Protein AF-A0A1H5DR52-F1 (afdb_monomer_lite)

Sequence (111 aa):
MIRDDIALARVVFSTPTLPGQLAVSDPIGDAPPGITYAVETPHDAGIVITIDGVPPDWGWVPEGGIETVSPALRALADELAELMNGYNRDGTDIDRRFFGSVRVRGETLVW

Structure (mmCIF, N/CA/C/O backbone):
data_AF-A0A1H5DR52-F1
#
_entry.id   AF-A0A1H5DR52-F1
#
loop_
_atom_site.group_PDB
_atom_site.id
_atom_site.type_symbol
_atom_site.label_atom_id
_atom_site.label_alt_id
_atom_site.label_comp_id
_atom_site.label_asym_id
_atom_site.label_entity_id
_atom_site.label_seq_id
_atom_site.pdbx_PDB_ins_code
_atom_site.Cartn_x
_atom_site.Cartn_y
_atom_site.Cartn_z
_atom_site.occupancy
_atom_site.B_iso_or_equiv
_atom_site.auth_seq_id
_atom_site.auth_comp_id
_atom_site.auth_asym_id
_atom_site.auth_atom_id
_atom_site.pdbx_PDB_model_num
ATOM 1 N N . MET A 1 1 ? 12.506 -9.860 -10.437 1.00 70.69 1 MET A N 1
ATOM 2 C CA . MET A 1 1 ? 13.338 -8.930 -9.638 1.00 70.69 1 MET A CA 1
ATOM 3 C C . MET A 1 1 ? 12.508 -8.317 -8.517 1.00 70.69 1 MET A C 1
ATOM 5 O O . MET A 1 1 ? 12.343 -9.029 -7.548 1.00 70.69 1 MET A O 1
ATOM 9 N N . ILE A 1 2 ? 11.859 -7.146 -8.641 1.00 68.12 2 ILE A N 1
ATOM 10 C CA . ILE A 1 2 ? 11.088 -6.557 -7.510 1.00 68.12 2 ILE A CA 1
ATOM 11 C C . ILE A 1 2 ? 9.967 -7.475 -6.984 1.00 68.12 2 ILE A C 1
ATOM 13 O O . ILE A 1 2 ? 9.850 -7.671 -5.782 1.00 68.12 2 ILE A O 1
ATOM 17 N N . ARG A 1 3 ? 9.152 -8.080 -7.864 1.00 73.62 3 ARG A N 1
ATOM 18 C CA . ARG A 1 3 ? 8.093 -9.018 -7.427 1.00 73.62 3 ARG A CA 1
ATOM 19 C C . ARG A 1 3 ? 8.645 -10.253 -6.709 1.00 73.62 3 ARG A C 1
ATOM 21 O O . ARG A 1 3 ? 8.030 -10.710 -5.753 1.00 73.62 3 ARG A O 1
ATOM 28 N N . ASP A 1 4 ? 9.772 -10.782 -7.181 1.00 73.19 4 ASP A N 1
ATOM 29 C CA . ASP A 1 4 ? 10.399 -11.973 -6.598 1.00 73.19 4 ASP A CA 1
ATOM 30 C C . ASP A 1 4 ? 11.014 -11.651 -5.233 1.00 73.19 4 ASP A C 1
ATOM 32 O O . ASP A 1 4 ? 10.897 -12.458 -4.319 1.00 73.19 4 ASP A O 1
ATOM 36 N N . ASP A 1 5 ? 11.578 -10.454 -5.061 1.00 61.62 5 ASP A N 1
ATOM 37 C CA . ASP A 1 5 ? 12.098 -9.990 -3.772 1.00 61.62 5 ASP A CA 1
ATOM 38 C C . ASP A 1 5 ? 10.979 -9.708 -2.766 1.00 61.62 5 ASP A C 1
ATOM 40 O O . ASP A 1 5 ? 11.116 -10.066 -1.601 1.00 61.62 5 ASP A O 1
ATOM 44 N N . ILE A 1 6 ? 9.838 -9.155 -3.200 1.00 69.00 6 ILE A N 1
ATOM 45 C CA . ILE A 1 6 ? 8.646 -9.031 -2.341 1.00 69.00 6 ILE A CA 1
ATOM 46 C C . ILE A 1 6 ? 8.167 -10.425 -1.907 1.00 69.00 6 ILE A C 1
ATOM 48 O O . ILE A 1 6 ? 7.869 -10.645 -0.733 1.00 69.00 6 ILE A O 1
ATOM 52 N N . ALA A 1 7 ? 8.114 -11.386 -2.834 1.00 71.62 7 ALA A N 1
ATOM 53 C CA . ALA A 1 7 ? 7.736 -12.762 -2.517 1.00 71.62 7 ALA A CA 1
ATOM 54 C C . ALA A 1 7 ? 8.748 -13.434 -1.574 1.00 71.62 7 ALA A C 1
ATOM 56 O O . ALA A 1 7 ? 8.347 -14.163 -0.670 1.00 71.62 7 ALA A O 1
ATOM 57 N N . LEU A 1 8 ? 10.044 -13.165 -1.744 1.00 64.00 8 LEU A N 1
ATOM 58 C CA . LEU A 1 8 ? 11.096 -13.659 -0.864 1.00 64.00 8 LEU A CA 1
ATOM 59 C C . LEU A 1 8 ? 10.988 -13.045 0.534 1.00 64.00 8 LEU A C 1
ATOM 61 O O . LEU A 1 8 ? 11.049 -13.785 1.509 1.00 64.00 8 LEU A O 1
ATOM 65 N N . ALA A 1 9 ? 10.770 -11.733 0.647 1.00 63.12 9 ALA A N 1
ATOM 66 C CA . ALA A 1 9 ? 10.594 -11.054 1.930 1.00 63.12 9 ALA A CA 1
ATOM 67 C C . ALA A 1 9 ? 9.410 -11.641 2.716 1.00 63.12 9 ALA A C 1
ATOM 69 O O . ALA A 1 9 ? 9.555 -11.995 3.884 1.00 63.12 9 ALA A O 1
ATOM 70 N N . ARG A 1 10 ? 8.288 -11.901 2.028 1.00 64.31 10 ARG A N 1
ATOM 71 C CA . ARG A 1 10 ? 7.105 -12.585 2.583 1.00 64.31 10 ARG A CA 1
ATOM 72 C C . ARG A 1 10 ? 7.355 -14.024 3.045 1.00 64.31 10 ARG A C 1
ATOM 74 O O . ARG A 1 10 ? 6.525 -14.563 3.766 1.00 64.31 10 ARG A O 1
ATOM 81 N N . VAL A 1 11 ? 8.425 -14.678 2.590 1.00 61.78 11 VAL A N 1
ATOM 82 C CA . VAL A 1 11 ? 8.714 -16.097 2.879 1.00 61.78 11 VAL A CA 1
ATOM 83 C C . VAL A 1 11 ? 9.880 -16.263 3.856 1.00 61.78 11 VAL A C 1
ATOM 85 O O . VAL A 1 11 ? 9.858 -17.175 4.678 1.00 61.78 11 VAL A O 1
ATOM 88 N N . VAL A 1 12 ? 10.904 -15.414 3.772 1.00 54.88 12 VAL A N 1
ATOM 89 C CA . VAL A 1 12 ? 12.163 -15.551 4.523 1.00 54.88 12 VAL A CA 1
ATOM 90 C C . VAL A 1 12 ? 12.103 -14.858 5.881 1.00 54.88 12 VAL A C 1
ATOM 92 O O . VAL A 1 12 ? 12.688 -15.364 6.839 1.00 54.88 12 VAL A O 1
ATOM 95 N N . PHE A 1 13 ? 11.388 -13.737 5.996 1.00 52.00 13 PHE A N 1
ATOM 96 C CA . PHE A 1 13 ? 11.417 -12.912 7.205 1.00 52.00 13 PHE A CA 1
ATOM 97 C C . PHE A 1 13 ? 10.173 -13.024 8.096 1.00 52.00 13 PHE A C 1
ATOM 99 O O . PHE A 1 13 ? 10.201 -12.536 9.219 1.00 52.00 13 PHE A O 1
ATOM 106 N N . SER A 1 14 ? 9.181 -13.852 7.733 1.00 48.84 14 SER A N 1
ATOM 107 C CA . SER A 1 14 ? 8.076 -14.272 8.624 1.00 48.84 14 SER A CA 1
ATOM 108 C C . SER A 1 14 ? 8.511 -15.133 9.829 1.00 48.84 14 SER A C 1
ATOM 110 O O . SER A 1 14 ? 7.719 -15.898 10.385 1.00 48.84 14 SER A O 1
ATOM 112 N N . THR A 1 15 ? 9.778 -15.058 10.237 1.00 45.88 15 THR A N 1
ATOM 113 C CA . THR A 1 15 ? 10.293 -15.773 11.400 1.00 45.88 15 THR A CA 1
ATOM 114 C C . THR A 1 15 ? 9.910 -14.982 12.652 1.00 45.88 15 THR A C 1
ATOM 116 O O . THR A 1 15 ? 10.369 -13.851 12.804 1.00 45.88 15 THR A O 1
ATOM 119 N N . PRO A 1 16 ? 9.101 -15.531 13.577 1.00 47.88 16 PRO A N 1
ATOM 120 C CA . PRO A 1 16 ? 8.719 -14.801 14.777 1.00 47.88 16 PRO A CA 1
ATOM 121 C C . PRO A 1 16 ? 9.968 -14.438 15.585 1.00 47.88 16 PRO A C 1
ATOM 123 O O . PRO A 1 16 ? 10.762 -15.308 15.954 1.00 47.88 16 PRO A O 1
ATOM 126 N N . THR A 1 17 ? 10.136 -13.144 15.863 1.00 47.91 17 THR A N 1
ATOM 127 C CA . THR A 1 17 ? 11.215 -12.636 16.717 1.00 47.91 17 THR A CA 1
ATOM 128 C C . THR A 1 17 ? 11.132 -13.317 18.089 1.00 47.91 17 THR A C 1
ATOM 130 O O . THR A 1 17 ? 10.126 -13.204 18.791 1.00 47.91 17 THR A O 1
ATOM 133 N N . LEU A 1 18 ? 12.181 -14.051 18.477 1.00 48.84 18 LEU A N 1
ATOM 134 C CA . LEU A 1 18 ? 12.270 -14.690 19.794 1.00 48.84 18 LEU A CA 1
ATOM 135 C C . LEU A 1 18 ? 12.328 -13.628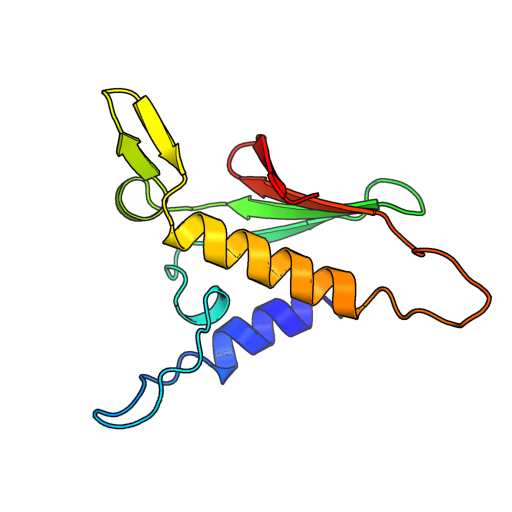 20.911 1.00 48.84 18 LEU A C 1
ATOM 137 O O . LEU A 1 18 ? 12.943 -12.574 20.718 1.00 48.84 18 LEU A O 1
ATOM 141 N N . PRO A 1 19 ? 11.758 -13.897 22.104 1.00 43.34 19 PRO A N 1
ATOM 142 C CA . PRO A 1 19 ? 11.816 -12.960 23.222 1.00 43.34 19 PRO A CA 1
ATOM 143 C C . PRO A 1 19 ? 13.271 -12.623 23.585 1.00 43.34 19 PRO A C 1
ATOM 145 O O . PRO A 1 19 ? 14.027 -13.503 23.992 1.00 43.34 19 PRO A O 1
ATOM 148 N N . GLY A 1 20 ? 13.658 -11.351 23.443 1.00 47.97 20 GLY A N 1
ATOM 149 C CA . GLY A 1 20 ? 15.002 -10.852 23.767 1.00 47.97 20 GLY A CA 1
ATOM 150 C C . GLY A 1 20 ? 15.893 -10.517 22.565 1.00 47.97 20 GLY A C 1
ATOM 151 O O . GLY A 1 20 ? 16.985 -9.988 22.764 1.00 47.97 20 GLY A O 1
ATOM 152 N N . GLN A 1 21 ? 15.440 -10.768 21.335 1.00 42.72 21 GLN A N 1
ATOM 153 C CA . GLN A 1 21 ? 16.126 -10.318 20.124 1.00 42.72 21 GLN A CA 1
ATOM 154 C C . GLN A 1 21 ? 15.617 -8.926 19.720 1.00 42.72 21 GLN A C 1
ATOM 156 O O . GLN A 1 21 ? 14.418 -8.663 19.806 1.00 42.72 21 GLN A O 1
ATOM 161 N N . LEU A 1 22 ? 16.515 -8.024 19.300 1.00 44.25 22 LEU A N 1
ATOM 162 C CA . LEU A 1 22 ? 16.111 -6.767 18.662 1.00 44.25 22 LEU A CA 1
ATOM 163 C C . LEU A 1 22 ? 15.227 -7.125 17.464 1.00 44.25 22 LEU A C 1
ATOM 165 O O . LEU A 1 22 ? 15.697 -7.795 16.544 1.00 44.25 22 LEU A O 1
ATOM 169 N N . ALA A 1 23 ? 13.954 -6.734 17.515 1.00 51.38 23 ALA A N 1
ATOM 170 C CA . ALA A 1 23 ? 13.039 -6.919 16.402 1.00 51.38 23 ALA A CA 1
ATOM 171 C C . ALA A 1 23 ? 13.592 -6.128 15.214 1.00 51.38 23 ALA A C 1
ATOM 173 O O . ALA A 1 23 ? 13.668 -4.899 15.258 1.00 51.38 23 ALA A O 1
ATOM 174 N N . VAL A 1 24 ? 14.042 -6.843 14.186 1.00 58.66 24 VAL A N 1
ATOM 175 C CA . VAL A 1 24 ? 14.281 -6.235 12.881 1.00 58.66 24 VAL A CA 1
ATOM 176 C C . VAL A 1 24 ? 12.895 -5.874 12.368 1.00 58.66 24 VAL A C 1
ATOM 178 O O . VAL A 1 24 ? 12.041 -6.750 12.277 1.00 58.66 24 VAL A O 1
ATOM 181 N N . SER A 1 25 ? 12.646 -4.585 12.143 1.00 63.03 25 SER A N 1
ATOM 182 C CA . SER A 1 25 ? 11.386 -4.129 11.560 1.00 63.03 25 SER A CA 1
ATOM 183 C C . SER A 1 25 ? 11.248 -4.781 10.187 1.00 63.03 25 SER A C 1
ATOM 185 O O . SER A 1 25 ? 12.058 -4.490 9.313 1.00 63.03 25 SER A O 1
ATOM 187 N N . ASP A 1 26 ? 10.257 -5.656 10.006 1.00 72.94 26 ASP A N 1
ATOM 188 C CA . ASP A 1 26 ? 9.934 -6.275 8.716 1.00 72.94 26 ASP A CA 1
ATOM 189 C C . ASP A 1 26 ? 8.469 -5.994 8.343 1.00 72.94 26 ASP A C 1
ATOM 191 O O . ASP A 1 26 ? 7.593 -6.853 8.476 1.00 72.94 26 ASP A O 1
ATOM 195 N N . PRO A 1 27 ? 8.167 -4.776 7.860 1.00 80.25 27 PRO A N 1
ATOM 196 C CA . PRO A 1 27 ? 6.803 -4.399 7.507 1.00 80.25 27 PRO A CA 1
ATOM 197 C C . PRO A 1 27 ? 6.188 -5.273 6.405 1.00 80.25 27 PRO A C 1
ATOM 199 O O . PRO A 1 27 ? 4.966 -5.420 6.359 1.00 80.25 27 PRO A O 1
ATOM 202 N N . ILE A 1 28 ? 7.006 -5.853 5.515 1.00 78.19 28 ILE A N 1
ATOM 203 C CA . ILE A 1 28 ? 6.545 -6.700 4.405 1.00 78.19 28 ILE A CA 1
ATOM 204 C C . ILE A 1 28 ? 6.167 -8.101 4.912 1.00 78.19 28 ILE A C 1
ATOM 206 O O . ILE A 1 28 ? 5.114 -8.628 4.529 1.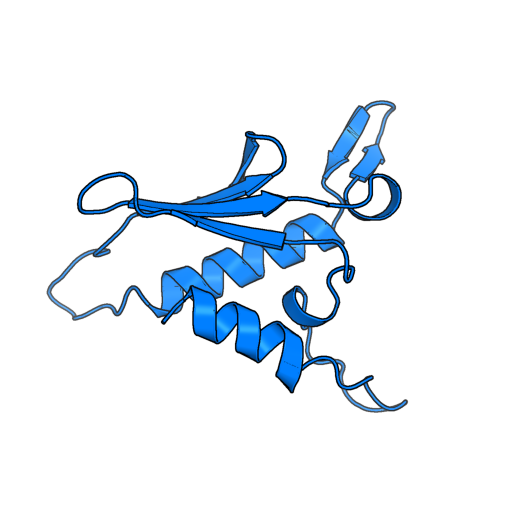00 78.19 28 ILE A O 1
ATOM 210 N N . GLY A 1 29 ? 6.982 -8.710 5.777 1.00 73.75 29 GLY A N 1
ATOM 211 C CA . GLY A 1 29 ? 6.685 -10.014 6.375 1.00 73.75 29 GLY A CA 1
ATOM 212 C C . GLY A 1 29 ? 5.631 -9.971 7.482 1.00 73.75 29 GLY A C 1
ATOM 213 O O . GLY A 1 29 ? 4.850 -10.918 7.584 1.00 73.75 29 GLY A O 1
ATOM 214 N N . ASP A 1 30 ? 5.531 -8.867 8.230 1.00 79.88 30 ASP A N 1
ATOM 215 C CA . ASP A 1 30 ? 4.510 -8.656 9.271 1.00 79.88 30 ASP A CA 1
ATOM 216 C C . ASP A 1 30 ? 3.139 -8.237 8.704 1.00 79.88 30 ASP A C 1
ATOM 218 O O . ASP A 1 30 ? 2.127 -8.227 9.415 1.00 79.88 30 ASP A O 1
ATOM 222 N N . ALA A 1 31 ? 3.070 -7.891 7.414 1.00 83.50 31 ALA A N 1
ATOM 223 C CA . ALA A 1 31 ? 1.818 -7.526 6.765 1.00 83.50 31 ALA A CA 1
ATOM 224 C C . ALA A 1 31 ? 0.807 -8.698 6.787 1.00 83.50 31 ALA A C 1
ATOM 226 O O . ALA A 1 31 ? 1.178 -9.855 6.562 1.00 83.50 31 ALA A O 1
ATOM 227 N N . PRO A 1 32 ? -0.501 -8.439 6.978 1.00 86.19 32 PRO A N 1
ATOM 228 C CA . PRO A 1 32 ? -1.523 -9.480 6.974 1.00 86.19 32 PRO A CA 1
ATOM 229 C C . PRO A 1 32 ? -1.452 -10.433 5.761 1.00 86.19 32 PRO A C 1
ATOM 231 O O . PRO A 1 32 ? -1.152 -10.011 4.638 1.00 86.19 32 PRO A O 1
ATOM 234 N N . PRO A 1 33 ? -1.777 -11.729 5.933 1.00 80.19 33 PRO A N 1
ATOM 235 C CA . PRO A 1 33 ? -1.666 -12.725 4.863 1.00 80.19 33 PRO A CA 1
ATOM 236 C C . PRO A 1 33 ? -2.596 -12.448 3.670 1.00 80.19 33 PRO A C 1
ATOM 238 O O . PRO A 1 33 ? -2.309 -12.894 2.564 1.00 80.19 33 PRO A O 1
ATOM 241 N N . GLY A 1 34 ? -3.686 -11.698 3.879 1.00 83.25 34 GLY A N 1
ATOM 242 C CA . GLY A 1 34 ? -4.633 -11.306 2.829 1.00 83.25 34 GLY A CA 1
ATOM 243 C C . GLY A 1 34 ? -4.171 -10.151 1.934 1.00 83.25 34 GLY A C 1
ATOM 244 O O . GLY A 1 34 ? -4.844 -9.867 0.946 1.00 83.25 34 GLY A O 1
ATOM 245 N N . ILE A 1 35 ? -3.049 -9.497 2.258 1.00 89.12 35 ILE A N 1
ATOM 246 C CA . ILE A 1 35 ? -2.505 -8.413 1.438 1.00 89.12 35 ILE A CA 1
ATOM 247 C C . ILE A 1 35 ? -1.806 -8.983 0.206 1.00 89.12 35 ILE A C 1
ATOM 249 O O . ILE A 1 35 ? -0.991 -9.905 0.296 1.00 89.12 35 ILE A O 1
ATOM 253 N N . THR A 1 36 ? -2.104 -8.388 -0.946 1.00 87.50 36 THR A N 1
ATOM 254 C CA . THR A 1 36 ? -1.473 -8.702 -2.230 1.00 87.50 36 THR A CA 1
ATOM 255 C C . THR A 1 36 ? -0.826 -7.464 -2.832 1.00 87.50 36 THR A C 1
ATOM 257 O O . THR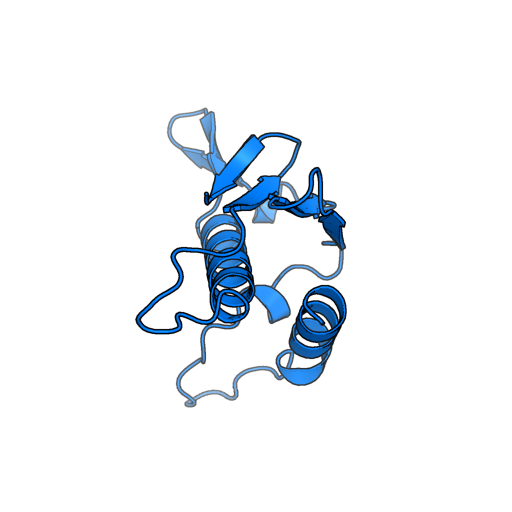 A 1 36 ? -1.313 -6.351 -2.639 1.00 87.50 36 THR A O 1
ATOM 260 N N . TYR A 1 37 ? 0.243 -7.667 -3.603 1.00 87.62 37 TYR A N 1
ATOM 261 C CA . TYR 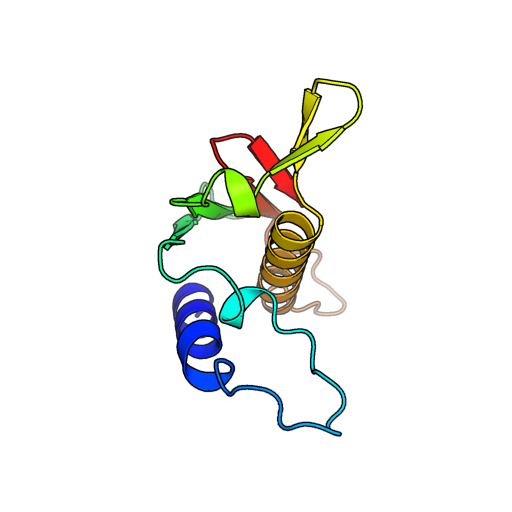A 1 37 ? 0.991 -6.585 -4.238 1.00 87.62 37 TYR A CA 1
ATOM 262 C C . TYR A 1 37 ? 0.951 -6.718 -5.760 1.00 87.62 37 TYR A C 1
ATOM 264 O O . TYR A 1 37 ? 1.387 -7.731 -6.313 1.00 87.62 37 TYR A O 1
ATOM 272 N N . ALA A 1 38 ? 0.480 -5.682 -6.450 1.00 87.06 38 ALA A N 1
ATOM 273 C CA . ALA A 1 38 ? 0.578 -5.582 -7.901 1.00 87.06 38 ALA A CA 1
ATOM 274 C C . ALA A 1 38 ? 1.651 -4.559 -8.279 1.00 87.06 38 ALA A C 1
ATOM 276 O O . ALA A 1 38 ? 1.513 -3.371 -8.009 1.00 87.06 38 ALA A O 1
ATOM 277 N N . VAL A 1 39 ? 2.728 -5.026 -8.910 1.00 86.44 39 VAL A N 1
ATOM 278 C CA . VAL A 1 39 ? 3.802 -4.160 -9.423 1.00 86.44 39 VAL A CA 1
ATOM 279 C C . VAL A 1 39 ? 3.574 -3.926 -10.908 1.00 86.44 39 VAL A C 1
ATOM 281 O O . VAL A 1 39 ? 3.579 -4.887 -11.677 1.00 86.44 39 VAL A O 1
ATOM 284 N N . GLU A 1 40 ? 3.387 -2.683 -11.313 1.00 85.88 40 GLU A N 1
ATOM 285 C CA . GLU A 1 40 ? 3.175 -2.270 -12.697 1.00 85.88 40 GLU A CA 1
ATOM 286 C C . GLU A 1 40 ? 4.299 -1.337 -13.141 1.00 85.88 40 GLU A C 1
ATOM 288 O O . GLU A 1 40 ? 4.861 -0.602 -12.333 1.00 85.88 40 GLU A O 1
ATOM 293 N N . THR A 1 41 ? 4.610 -1.340 -14.435 1.00 84.00 41 THR A N 1
ATOM 294 C CA . THR A 1 41 ? 5.572 -0.408 -15.036 1.00 84.00 41 THR A CA 1
ATOM 295 C C . THR A 1 41 ? 4.882 0.447 -16.099 1.00 84.00 41 THR A C 1
ATOM 297 O O . THR A 1 41 ? 5.024 0.175 -17.296 1.00 84.00 41 THR A O 1
ATOM 300 N N . PRO A 1 42 ? 4.027 1.406 -15.698 1.00 73.94 42 PRO A N 1
ATOM 301 C CA . PRO A 1 42 ? 3.406 2.307 -16.652 1.00 73.94 42 PRO A CA 1
ATOM 302 C C . PRO A 1 42 ? 4.476 3.260 -17.206 1.00 73.94 42 PRO A C 1
ATOM 304 O O . PRO A 1 42 ? 5.114 3.988 -16.450 1.00 73.94 42 PRO A O 1
ATOM 307 N N . HIS A 1 43 ? 4.634 3.276 -18.533 1.00 68.00 43 HIS A N 1
ATOM 308 C CA . HIS A 1 43 ? 5.635 4.063 -19.276 1.00 68.00 43 HIS A CA 1
ATOM 309 C C . HIS A 1 43 ? 7.093 3.594 -19.094 1.00 68.00 43 HIS A C 1
ATOM 311 O O . HIS A 1 43 ? 7.402 2.782 -18.227 1.00 68.00 43 HIS A O 1
ATOM 317 N N . ASP A 1 44 ? 8.004 4.121 -19.921 1.00 66.94 44 ASP A N 1
ATOM 318 C CA . ASP A 1 44 ? 9.410 3.678 -19.985 1.00 66.94 44 ASP A CA 1
ATOM 319 C C . ASP A 1 44 ? 10.223 3.932 -18.698 1.00 66.94 44 ASP A C 1
ATOM 321 O O . ASP A 1 44 ? 11.327 3.408 -18.556 1.00 66.94 44 ASP A O 1
ATOM 325 N N . ALA A 1 45 ? 9.694 4.718 -17.753 1.00 70.94 45 ALA A N 1
ATOM 326 C CA . ALA A 1 45 ? 10.398 5.134 -16.538 1.00 70.94 45 ALA A CA 1
ATOM 327 C C . ALA A 1 45 ? 9.531 5.117 -15.263 1.00 70.94 45 ALA A C 1
ATOM 329 O O . ALA A 1 45 ? 9.906 5.743 -14.276 1.00 70.94 45 ALA A O 1
ATOM 330 N N . GLY A 1 46 ? 8.371 4.453 -15.260 1.00 81.38 46 GLY A N 1
ATOM 331 C CA . GLY A 1 46 ? 7.496 4.377 -14.084 1.00 81.38 46 GLY A CA 1
ATOM 332 C C . GLY A 1 46 ? 7.494 2.991 -13.447 1.00 81.38 46 GLY A C 1
ATOM 333 O O . GLY A 1 46 ? 7.412 1.993 -14.157 1.00 81.38 46 GLY A O 1
ATOM 334 N N . ILE A 1 47 ? 7.530 2.925 -12.115 1.00 84.12 47 ILE A N 1
ATOM 335 C CA . ILE A 1 47 ? 7.196 1.725 -11.336 1.00 84.12 47 ILE A CA 1
ATOM 336 C C . ILE A 1 47 ? 6.105 2.098 -10.331 1.00 84.12 47 ILE A C 1
ATOM 338 O O . ILE A 1 47 ? 6.251 3.039 -9.558 1.00 84.12 47 ILE A O 1
ATOM 342 N N . VAL A 1 48 ? 4.996 1.365 -10.336 1.00 89.19 48 VAL A N 1
ATOM 343 C CA . VAL A 1 48 ? 3.867 1.573 -9.423 1.00 89.19 48 VAL A CA 1
ATOM 344 C C . VAL A 1 48 ? 3.599 0.278 -8.673 1.00 89.19 48 VAL A C 1
ATOM 346 O O . VAL A 1 48 ? 3.337 -0.754 -9.287 1.00 89.19 48 VAL A O 1
ATOM 349 N N . ILE A 1 49 ? 3.641 0.325 -7.344 1.00 88.94 49 ILE A N 1
ATOM 350 C CA . ILE A 1 49 ? 3.284 -0.793 -6.470 1.00 88.94 49 ILE A CA 1
ATOM 351 C C . ILE A 1 49 ? 1.904 -0.515 -5.878 1.00 88.94 49 ILE A C 1
ATOM 353 O O . ILE A 1 49 ? 1.698 0.472 -5.180 1.00 88.94 49 ILE A O 1
ATOM 357 N N . THR A 1 50 ? 0.946 -1.392 -6.152 1.00 93.06 50 THR A N 1
ATOM 358 C CA . THR A 1 50 ? -0.405 -1.350 -5.581 1.00 93.06 50 THR A CA 1
ATOM 359 C C . THR A 1 50 ? -0.494 -2.341 -4.438 1.00 93.06 50 THR A C 1
ATOM 361 O O . THR A 1 50 ? -0.155 -3.509 -4.623 1.00 93.06 50 THR A O 1
ATOM 364 N N . ILE A 1 51 ? -0.949 -1.874 -3.280 1.00 92.62 51 ILE A N 1
ATOM 365 C CA . ILE A 1 51 ? -1.288 -2.692 -2.120 1.00 92.62 51 ILE A CA 1
ATOM 366 C C . ILE A 1 51 ? -2.802 -2.926 -2.142 1.00 92.62 51 ILE A C 1
ATOM 368 O O . ILE A 1 51 ? -3.589 -1.981 -2.055 1.00 92.62 51 ILE A O 1
ATOM 372 N N . ASP A 1 52 ? -3.200 -4.191 -2.226 1.00 91.44 52 ASP A N 1
ATOM 373 C CA . ASP A 1 52 ? -4.593 -4.637 -2.263 1.00 91.44 52 ASP A CA 1
ATOM 374 C C . ASP A 1 52 ? -4.893 -5.587 -1.097 1.00 91.44 52 ASP A C 1
ATOM 376 O O . ASP A 1 52 ? -3.987 -6.160 -0.494 1.00 91.44 52 ASP A O 1
ATOM 380 N N . GLY A 1 53 ? -6.176 -5.755 -0.761 1.00 91.06 53 GLY A N 1
ATOM 381 C CA . GLY A 1 53 ? -6.601 -6.696 0.287 1.00 91.06 53 GLY A CA 1
ATOM 382 C C . GLY A 1 53 ? -6.270 -6.263 1.721 1.00 91.06 53 GLY A C 1
ATOM 383 O O . GLY A 1 53 ? -6.281 -7.091 2.629 1.00 91.06 53 GLY A O 1
ATOM 384 N N . VAL A 1 54 ? -5.980 -4.977 1.946 1.00 91.81 54 VAL A N 1
ATOM 385 C CA . VAL A 1 54 ? -5.654 -4.446 3.278 1.00 91.81 54 VAL A CA 1
ATOM 386 C C . VAL A 1 54 ? -6.874 -4.533 4.212 1.00 91.81 54 VAL A C 1
ATOM 388 O O . VAL A 1 54 ? -7.918 -3.950 3.889 1.00 91.81 54 VAL A O 1
ATOM 391 N N . PRO A 1 55 ? -6.766 -5.216 5.371 1.00 91.94 55 PRO A N 1
ATOM 392 C CA . PRO A 1 55 ? -7.842 -5.271 6.358 1.00 91.94 55 PRO A CA 1
ATOM 393 C C . PRO A 1 55 ? -8.167 -3.871 6.912 1.00 91.94 55 PRO A C 1
ATOM 395 O O . PRO A 1 55 ? -7.234 -3.152 7.280 1.00 91.94 55 PRO A O 1
ATOM 398 N N . PRO A 1 56 ? -9.450 -3.457 6.978 1.00 88.56 56 PRO A N 1
ATOM 399 C CA . PRO A 1 56 ? -9.842 -2.128 7.457 1.00 88.56 56 PRO A CA 1
ATOM 400 C C . PRO A 1 56 ? -9.329 -1.786 8.863 1.00 88.56 56 PRO A C 1
ATOM 402 O O . PRO A 1 56 ? -8.860 -0.683 9.107 1.00 88.56 56 PRO A O 1
ATOM 405 N N . ASP A 1 57 ? -9.374 -2.759 9.766 1.00 89.88 57 ASP A N 1
ATOM 406 C CA . ASP A 1 57 ? -8.962 -2.663 11.168 1.00 89.88 57 ASP A CA 1
ATOM 407 C C . ASP A 1 57 ? -7.441 -2.605 11.373 1.00 89.88 57 ASP A C 1
ATOM 409 O O . ASP A 1 57 ? -6.974 -2.146 12.414 1.00 89.88 57 ASP A O 1
ATOM 413 N N . TRP A 1 58 ? -6.667 -3.061 10.388 1.00 92.75 58 TRP A N 1
ATOM 414 C CA . TRP A 1 58 ? -5.205 -3.003 10.404 1.00 92.75 58 TRP A CA 1
ATOM 415 C C . TRP A 1 58 ? -4.661 -1.795 9.635 1.00 92.75 58 TRP A C 1
ATOM 417 O O . TRP A 1 58 ? -3.688 -1.170 10.055 1.00 92.75 58 TRP A O 1
ATOM 427 N N . GLY A 1 59 ? -5.269 -1.467 8.491 1.00 91.12 59 GLY A N 1
ATOM 428 C CA . GLY A 1 59 ? -4.776 -0.449 7.563 1.00 91.12 59 GLY A CA 1
ATOM 429 C C . GLY A 1 59 ? -5.197 0.981 7.883 1.00 91.12 59 GLY A C 1
ATOM 430 O O . GLY A 1 59 ? -4.570 1.916 7.386 1.00 91.12 59 GLY A O 1
ATOM 431 N N . TRP A 1 60 ? -6.228 1.163 8.709 1.00 93.94 60 TRP A N 1
ATOM 432 C CA . TRP A 1 60 ? -6.787 2.473 9.024 1.00 93.94 60 TRP A CA 1
ATOM 433 C C . TRP A 1 60 ? -7.001 2.638 10.525 1.00 93.94 60 TRP A C 1
ATOM 435 O O . TRP A 1 60 ? -7.305 1.685 11.240 1.00 93.94 60 TRP A O 1
ATOM 445 N N . VAL A 1 61 ? -6.829 3.865 11.006 1.00 92.88 61 VAL A N 1
ATOM 446 C CA . VAL A 1 61 ? -7.108 4.258 12.388 1.00 92.88 61 VAL A CA 1
ATOM 447 C C . VAL A 1 61 ? -8.045 5.468 12.393 1.00 92.88 61 VAL A C 1
ATOM 449 O O . VAL A 1 61 ? -7.895 6.364 11.564 1.00 92.88 61 VAL A O 1
ATOM 452 N N . PRO A 1 62 ? -9.038 5.522 13.295 1.00 89.25 62 PRO A N 1
ATOM 453 C CA . PRO A 1 62 ? -9.888 6.695 13.422 1.00 89.25 62 PRO A CA 1
ATOM 454 C C . PRO A 1 62 ? -9.133 7.809 14.156 1.00 89.25 62 PRO A C 1
ATOM 456 O O . PRO A 1 62 ? -8.826 7.691 15.342 1.00 89.25 62 PRO A O 1
ATOM 459 N N . GLU A 1 63 ? -8.889 8.924 13.475 1.00 85.44 63 GLU A N 1
ATOM 460 C CA . GLU A 1 63 ? -8.272 10.120 14.043 1.00 85.44 63 GLU A CA 1
ATOM 461 C C . GLU A 1 63 ? -9.208 11.313 13.838 1.00 85.44 63 GLU A C 1
ATOM 463 O O . GLU A 1 63 ? -9.535 11.699 12.718 1.00 85.44 63 GLU A O 1
ATOM 468 N N . GLY A 1 64 ? -9.730 11.870 14.935 1.00 79.75 64 GLY A N 1
ATOM 469 C CA . GLY A 1 64 ? -10.641 13.019 14.860 1.00 79.75 64 GLY A CA 1
ATOM 470 C C . GLY A 1 64 ? -11.944 12.761 14.086 1.00 79.75 64 GLY A C 1
ATOM 471 O O . GLY A 1 64 ? -12.551 13.707 13.593 1.00 79.75 64 GLY A O 1
ATOM 472 N N . GLY A 1 65 ? -12.380 11.500 13.972 1.00 82.31 65 GLY A N 1
ATOM 473 C CA . GLY A 1 65 ? -13.579 11.113 13.216 1.00 82.31 65 GLY A CA 1
ATOM 474 C C . GLY A 1 65 ? -13.348 10.891 11.717 1.00 82.31 65 GLY A C 1
ATOM 475 O O . GLY A 1 65 ? -14.313 10.664 10.992 1.00 82.31 65 GLY A O 1
ATOM 476 N N . ILE A 1 66 ? -12.095 10.932 11.261 1.00 84.12 66 ILE A N 1
ATOM 477 C CA . ILE A 1 66 ? -11.686 10.599 9.895 1.00 84.12 66 ILE A CA 1
ATOM 478 C C . ILE A 1 66 ? -10.837 9.326 9.956 1.00 84.12 66 ILE A C 1
ATOM 480 O O . ILE A 1 66 ? -10.003 9.178 10.847 1.00 84.12 66 ILE A O 1
ATOM 484 N N . GLU A 1 67 ? -11.051 8.391 9.031 1.00 86.38 67 GLU A N 1
ATOM 485 C CA . GLU A 1 67 ? -10.143 7.252 8.868 1.00 86.38 67 GLU A CA 1
ATOM 486 C C . GLU A 1 67 ? -8.833 7.734 8.240 1.00 86.38 67 GLU A C 1
ATOM 488 O O . GLU A 1 67 ? -8.815 8.214 7.106 1.00 86.38 67 GLU A O 1
ATOM 493 N N . THR A 1 68 ? -7.733 7.604 8.976 1.00 90.44 68 THR A N 1
ATOM 494 C CA . THR A 1 68 ? -6.381 7.896 8.499 1.00 90.44 68 THR A CA 1
ATOM 495 C C . THR A 1 68 ? -5.594 6.602 8.324 1.00 90.44 68 THR A C 1
ATOM 497 O O . THR A 1 68 ? -5.921 5.567 8.904 1.00 90.44 68 THR A O 1
ATOM 500 N N . VAL A 1 69 ? -4.569 6.634 7.472 1.00 91.38 69 VAL A N 1
ATOM 501 C CA . VAL A 1 69 ? -3.683 5.485 7.234 1.00 91.38 69 VAL A CA 1
ATOM 502 C C . VAL A 1 69 ? -2.985 5.107 8.536 1.00 91.38 69 VAL A C 1
ATOM 504 O O . VAL A 1 69 ? -2.381 5.957 9.191 1.00 91.38 69 VAL A O 1
ATOM 507 N N . SER A 1 70 ? -3.051 3.829 8.904 1.00 92.44 70 SER A N 1
ATOM 508 C CA . SER A 1 70 ? -2.409 3.347 10.122 1.00 92.44 70 SER A CA 1
ATOM 509 C C . SER A 1 70 ? -0.881 3.462 10.030 1.00 92.44 70 SER A C 1
ATOM 511 O O . SER A 1 70 ? -0.308 3.349 8.939 1.00 92.44 70 SER A O 1
ATOM 513 N N . PRO A 1 71 ? -0.177 3.615 11.167 1.00 91.25 71 PRO A N 1
ATOM 514 C CA . PRO A 1 71 ? 1.285 3.592 11.182 1.00 91.25 71 PRO A CA 1
ATOM 515 C C . PRO A 1 71 ? 1.878 2.317 10.563 1.00 91.25 71 PRO A C 1
ATOM 517 O O . PRO A 1 71 ? 2.921 2.381 9.920 1.00 91.25 71 PRO A O 1
ATOM 520 N N . ALA A 1 72 ? 1.197 1.175 10.707 1.00 88.94 72 ALA A N 1
ATOM 521 C CA . ALA A 1 72 ? 1.632 -0.099 10.138 1.00 88.94 72 ALA A CA 1
ATOM 522 C C . ALA A 1 72 ? 1.536 -0.112 8.603 1.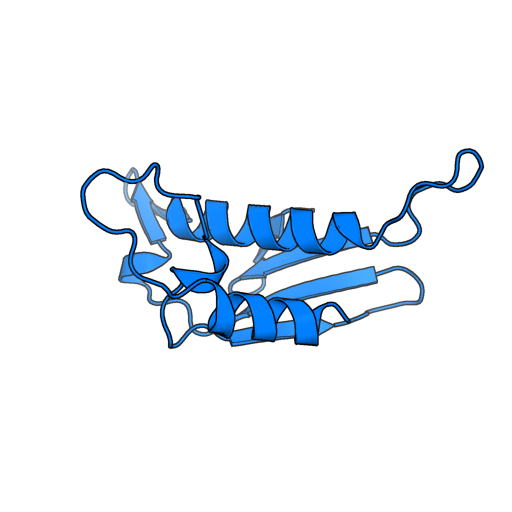00 88.94 72 ALA A C 1
ATOM 524 O O . ALA A 1 72 ? 2.479 -0.520 7.927 1.00 88.94 72 ALA A O 1
ATOM 525 N N . LEU A 1 73 ? 0.432 0.394 8.039 1.00 91.25 73 LEU A N 1
ATOM 526 C CA . LEU A 1 73 ? 0.280 0.514 6.589 1.00 91.25 73 LEU A CA 1
ATOM 527 C C . LEU A 1 73 ? 1.247 1.551 6.000 1.00 91.25 73 LEU A C 1
ATOM 529 O O . LEU A 1 73 ? 1.765 1.343 4.904 1.00 91.25 73 LEU A O 1
ATOM 533 N N . ARG A 1 74 ? 1.531 2.636 6.733 1.00 93.25 74 ARG A N 1
ATOM 534 C CA . ARG A 1 74 ? 2.558 3.612 6.346 1.00 93.25 74 ARG A CA 1
ATOM 535 C C . ARG A 1 74 ? 3.945 2.967 6.297 1.00 93.25 74 ARG A C 1
ATOM 537 O O . ARG A 1 74 ? 4.589 3.053 5.261 1.00 93.25 74 ARG A O 1
ATOM 544 N N . ALA A 1 75 ? 4.351 2.263 7.355 1.00 90.19 75 ALA A N 1
ATOM 545 C CA . ALA A 1 75 ? 5.646 1.582 7.410 1.00 90.19 75 ALA A CA 1
ATOM 546 C C . ALA A 1 75 ? 5.808 0.538 6.292 1.00 90.19 75 ALA A C 1
ATOM 548 O O . ALA A 1 75 ? 6.867 0.451 5.678 1.00 90.19 75 ALA A O 1
ATOM 549 N N . LEU A 1 76 ? 4.746 -0.211 5.970 1.00 89.50 76 LEU A N 1
ATOM 550 C CA . LEU A 1 76 ? 4.742 -1.123 4.822 1.00 89.50 76 LEU A CA 1
ATOM 551 C C . LEU A 1 76 ? 4.965 -0.382 3.497 1.00 89.50 76 LEU A C 1
ATOM 553 O O . LEU A 1 76 ? 5.714 -0.855 2.644 1.00 89.50 76 LEU A O 1
ATOM 557 N N . ALA A 1 77 ? 4.303 0.759 3.301 1.00 90.94 77 ALA A N 1
ATOM 558 C CA . ALA A 1 77 ? 4.465 1.547 2.086 1.00 90.94 77 ALA A CA 1
ATOM 559 C C . ALA A 1 77 ? 5.882 2.131 1.957 1.00 90.94 77 ALA A C 1
ATOM 561 O O . ALA A 1 77 ? 6.434 2.124 0.857 1.00 90.94 77 ALA A O 1
ATOM 562 N N . ASP A 1 78 ? 6.468 2.584 3.066 1.00 89.06 78 ASP A N 1
ATOM 563 C CA . ASP A 1 78 ? 7.828 3.122 3.107 1.00 89.06 78 ASP A CA 1
ATOM 564 C C . ASP A 1 78 ? 8.863 2.031 2.776 1.00 89.06 78 ASP A C 1
ATOM 566 O O . ASP A 1 78 ? 9.699 2.231 1.898 1.00 89.06 78 ASP A O 1
ATOM 570 N N . GLU A 1 79 ? 8.740 0.835 3.361 1.00 88.06 79 GLU A N 1
ATOM 571 C CA . GLU A 1 79 ? 9.625 -0.307 3.074 1.00 88.06 79 GLU A CA 1
ATOM 572 C C . GLU A 1 79 ? 9.562 -0.733 1.595 1.00 88.06 79 GLU A C 1
ATOM 574 O O . GLU A 1 79 ? 10.580 -0.981 0.948 1.00 88.06 79 GLU A O 1
ATOM 579 N N . LEU A 1 80 ? 8.357 -0.777 1.010 1.00 86.81 80 LEU A N 1
ATOM 580 C CA . LEU A 1 80 ? 8.183 -1.068 -0.418 1.00 86.81 80 LEU A CA 1
ATOM 581 C C . LEU A 1 80 ? 8.833 0.002 -1.302 1.00 86.81 80 LEU A C 1
ATOM 583 O O . LEU A 1 80 ? 9.374 -0.319 -2.366 1.00 86.81 80 LEU A O 1
ATOM 587 N N . ALA A 1 81 ? 8.782 1.264 -0.874 1.00 86.62 81 ALA A N 1
ATOM 588 C CA . ALA A 1 81 ? 9.430 2.360 -1.573 1.00 86.62 81 ALA A CA 1
ATOM 589 C C . ALA A 1 81 ? 10.957 2.273 -1.470 1.00 86.62 81 ALA A C 1
ATOM 591 O O . ALA A 1 81 ? 11.640 2.466 -2.476 1.00 86.62 81 ALA A O 1
ATOM 592 N N . GLU A 1 82 ? 11.501 1.933 -0.303 1.00 84.12 82 GLU A N 1
ATOM 593 C CA . GLU A 1 82 ? 12.935 1.700 -0.119 1.00 84.12 82 GLU A CA 1
ATOM 594 C C . GLU A 1 82 ? 13.435 0.530 -0.964 1.00 84.12 82 GLU A C 1
ATOM 596 O O . GLU A 1 82 ? 14.411 0.689 -1.701 1.00 84.12 82 GLU A O 1
ATOM 601 N N . LEU A 1 83 ? 12.728 -0.607 -0.948 1.00 83.06 83 LEU A N 1
ATOM 602 C CA . LEU A 1 83 ? 13.054 -1.761 -1.784 1.00 83.06 83 LEU A CA 1
ATOM 603 C C . LEU A 1 83 ? 13.119 -1.351 -3.256 1.00 83.06 83 LEU A C 1
ATOM 605 O O . LEU A 1 83 ? 14.108 -1.616 -3.935 1.00 83.06 83 LEU A O 1
ATOM 609 N N . MET A 1 84 ? 12.082 -0.668 -3.743 1.00 81.62 84 MET A N 1
ATOM 610 C CA . MET A 1 84 ? 12.013 -0.167 -5.113 1.00 81.62 84 MET A CA 1
ATOM 611 C C . MET A 1 84 ? 13.158 0.808 -5.426 1.00 81.62 84 MET A C 1
ATOM 613 O O . MET A 1 84 ? 13.795 0.675 -6.470 1.00 81.62 84 MET A O 1
ATOM 617 N N . ASN A 1 85 ? 13.463 1.750 -4.534 1.00 77.50 85 ASN A N 1
ATOM 618 C CA . ASN A 1 85 ? 14.572 2.688 -4.708 1.00 77.50 85 ASN A CA 1
ATOM 619 C C . ASN A 1 85 ? 15.941 1.991 -4.685 1.00 77.50 85 ASN A C 1
ATOM 621 O O . ASN A 1 85 ? 16.840 2.421 -5.399 1.00 77.50 85 ASN A O 1
ATOM 625 N N . GLY A 1 86 ? 16.100 0.870 -3.978 1.00 74.62 86 GLY A N 1
ATOM 626 C CA . GLY A 1 86 ? 17.322 0.059 -4.010 1.00 74.62 86 GLY A CA 1
ATOM 627 C C . GLY A 1 86 ? 17.656 -0.509 -5.399 1.00 74.62 86 GLY A C 1
ATOM 628 O O . GLY A 1 86 ? 18.825 -0.733 -5.724 1.00 74.62 86 GLY A O 1
ATOM 629 N N . TYR A 1 87 ? 16.648 -0.690 -6.260 1.00 71.69 87 TYR A N 1
ATOM 630 C CA . TYR A 1 87 ? 16.843 -1.055 -7.670 1.00 71.69 87 TYR A CA 1
ATOM 631 C C . TYR A 1 87 ? 17.265 0.127 -8.548 1.00 71.69 87 TYR A C 1
ATOM 633 O O . TYR A 1 87 ? 17.783 -0.071 -9.652 1.00 71.69 87 TYR A O 1
ATOM 641 N N . ASN A 1 88 ? 17.073 1.351 -8.066 1.00 70.19 88 ASN A N 1
ATOM 642 C CA . ASN A 1 88 ? 17.512 2.575 -8.708 1.00 70.19 88 ASN A CA 1
ATOM 643 C C . ASN A 1 88 ? 18.989 2.817 -8.352 1.00 70.19 88 ASN A C 1
ATOM 645 O O . ASN A 1 88 ? 19.318 3.672 -7.541 1.00 70.19 88 ASN A O 1
ATOM 649 N N . ARG A 1 89 ? 19.898 1.980 -8.880 1.00 60.22 89 ARG A N 1
ATOM 650 C CA . ARG A 1 89 ? 21.335 2.130 -8.601 1.00 60.22 89 ARG A CA 1
ATOM 651 C C . ARG A 1 89 ? 21.871 3.423 -9.209 1.00 60.22 89 ARG A C 1
ATOM 653 O O . ARG A 1 89 ? 22.022 3.508 -10.429 1.00 60.22 89 ARG A O 1
ATOM 660 N N . ASP A 1 90 ? 22.270 4.332 -8.331 1.00 55.66 90 ASP A N 1
ATOM 661 C CA . ASP A 1 90 ? 23.058 5.516 -8.645 1.00 55.66 90 ASP A CA 1
ATOM 662 C C . ASP A 1 90 ? 24.423 5.105 -9.224 1.00 55.66 90 ASP A C 1
ATOM 664 O O . ASP A 1 90 ? 25.285 4.539 -8.545 1.00 55.66 90 ASP A O 1
ATOM 668 N N . GLY A 1 91 ? 24.627 5.375 -10.510 1.00 49.06 91 GLY A N 1
ATOM 669 C CA . GLY A 1 91 ? 25.963 5.605 -11.049 1.00 49.06 91 GLY A CA 1
ATOM 670 C C . GLY A 1 91 ? 26.220 7.103 -10.980 1.00 49.06 91 GLY A C 1
ATOM 671 O O . GLY A 1 91 ? 25.312 7.876 -11.258 1.00 49.06 91 GLY A O 1
ATOM 672 N N . THR A 1 92 ? 27.439 7.530 -10.656 1.00 54.16 92 THR A N 1
ATOM 673 C CA . THR A 1 92 ? 27.837 8.948 -10.510 1.00 54.16 92 THR A CA 1
ATOM 674 C C . THR A 1 92 ? 27.503 9.868 -11.701 1.00 54.16 92 THR A C 1
ATOM 676 O O . THR A 1 92 ? 27.646 11.076 -11.562 1.00 54.16 92 THR A O 1
ATOM 679 N N . ASP A 1 93 ? 27.034 9.319 -12.830 1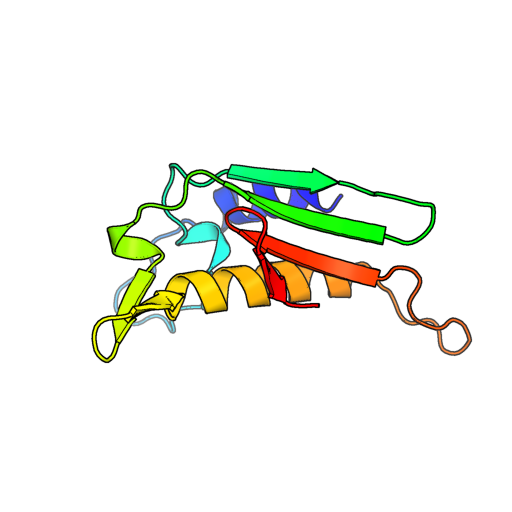.00 50.25 93 ASP A N 1
ATOM 680 C CA . ASP A 1 93 ? 26.707 10.019 -14.080 1.00 50.25 93 ASP A CA 1
ATOM 681 C C . ASP A 1 93 ? 25.259 9.811 -14.585 1.00 50.25 93 ASP A C 1
ATOM 683 O O . ASP A 1 93 ? 24.927 10.247 -15.688 1.00 50.25 93 ASP A O 1
ATOM 687 N N . ILE A 1 94 ? 24.381 9.132 -13.836 1.00 52.03 94 ILE A N 1
ATOM 688 C CA . ILE A 1 94 ? 22.991 8.878 -14.257 1.00 52.03 94 ILE A CA 1
ATOM 689 C C . ILE A 1 94 ? 22.037 9.128 -13.092 1.00 52.03 94 ILE A C 1
ATOM 691 O O . ILE A 1 94 ? 22.093 8.434 -12.082 1.00 52.03 94 ILE A O 1
ATOM 695 N N . ASP A 1 95 ? 21.176 10.133 -13.267 1.00 56.59 95 ASP A N 1
ATOM 696 C CA . ASP A 1 95 ? 20.048 10.460 -12.387 1.00 56.59 95 ASP A CA 1
ATOM 697 C C . ASP A 1 95 ? 19.086 9.257 -12.245 1.00 56.59 95 ASP A C 1
ATOM 699 O O . ASP A 1 95 ? 19.211 8.263 -12.972 1.00 56.59 95 ASP A O 1
ATOM 703 N N . ARG A 1 96 ? 18.104 9.344 -11.335 1.00 59.09 96 ARG A N 1
ATOM 704 C CA . ARG A 1 96 ? 17.116 8.279 -11.071 1.00 59.09 96 ARG A CA 1
ATOM 705 C C . ARG A 1 96 ? 16.570 7.688 -12.380 1.00 59.09 96 ARG A C 1
ATOM 707 O O . ARG A 1 96 ? 15.921 8.370 -13.169 1.00 59.09 96 ARG A O 1
ATOM 714 N N . ARG A 1 97 ? 16.788 6.387 -12.592 1.00 65.38 97 ARG A N 1
ATOM 715 C CA . ARG A 1 97 ? 16.413 5.662 -13.817 1.00 65.38 97 ARG A CA 1
ATOM 716 C C . ARG A 1 97 ? 14.903 5.476 -13.970 1.00 65.38 97 ARG A C 1
ATOM 718 O O . ARG A 1 97 ? 14.421 5.297 -15.086 1.00 65.38 97 ARG A O 1
ATOM 725 N N . PHE A 1 98 ? 14.168 5.486 -12.864 1.00 72.19 98 PHE A N 1
ATOM 726 C CA . PHE A 1 98 ? 12.712 5.414 -12.848 1.00 72.19 98 PHE A CA 1
ATOM 727 C C . PHE A 1 98 ? 12.134 6.180 -11.651 1.00 72.19 98 PHE A C 1
ATOM 729 O O . PHE A 1 98 ? 12.815 6.402 -10.647 1.00 72.19 98 PHE A O 1
ATOM 736 N N . PHE A 1 99 ? 10.865 6.564 -11.777 1.00 78.75 99 PHE A N 1
ATOM 737 C CA . PHE A 1 99 ? 10.043 7.161 -10.733 1.00 78.75 99 PHE A CA 1
ATOM 738 C C . PHE A 1 99 ? 9.117 6.099 -10.155 1.00 78.75 99 PHE A C 1
ATOM 740 O O . PHE A 1 99 ? 8.443 5.371 -10.889 1.00 78.75 99 PHE A O 1
ATOM 747 N N . GLY A 1 100 ? 9.124 6.007 -8.835 1.00 84.12 100 GLY A N 1
ATOM 748 C CA . GLY A 1 100 ? 8.378 5.023 -8.087 1.00 84.12 100 GLY A CA 1
ATOM 749 C C . GLY A 1 100 ? 7.109 5.599 -7.472 1.00 84.12 100 GLY A C 1
ATOM 750 O O . GLY A 1 100 ? 7.020 6.796 -7.241 1.00 84.12 100 GLY A O 1
ATOM 751 N N . SER A 1 101 ? 6.114 4.766 -7.191 1.00 89.00 101 SER A N 1
ATOM 752 C CA . SER A 1 101 ? 5.060 5.132 -6.241 1.00 89.00 101 SER A CA 1
ATOM 753 C C . SER A 1 101 ? 4.439 3.898 -5.607 1.00 89.00 101 SER A C 1
ATOM 755 O O . SER A 1 101 ? 4.362 2.835 -6.229 1.00 89.00 101 SER A O 1
ATOM 757 N N . VAL A 1 102 ? 3.977 4.050 -4.369 1.00 90.06 102 VAL A N 1
ATOM 758 C CA . VAL A 1 102 ? 3.237 3.015 -3.644 1.00 90.06 102 VAL A CA 1
ATOM 759 C C . VAL A 1 102 ? 1.834 3.532 -3.371 1.00 90.06 102 VAL A C 1
ATOM 761 O O . VAL A 1 102 ? 1.668 4.620 -2.817 1.00 90.06 102 VAL A O 1
ATOM 764 N N . ARG A 1 103 ? 0.817 2.764 -3.766 1.00 93.88 103 ARG A N 1
ATOM 765 C CA . ARG A 1 103 ? -0.592 3.155 -3.666 1.00 93.88 103 ARG A CA 1
ATOM 766 C C . ARG A 1 103 ? -1.446 2.107 -2.964 1.00 93.88 103 ARG A C 1
ATOM 768 O O . ARG A 1 103 ? -1.198 0.912 -3.093 1.00 93.88 103 ARG A O 1
ATOM 775 N N . VAL A 1 104 ? -2.499 2.554 -2.288 1.00 93.00 104 VAL A N 1
ATOM 776 C CA . VAL A 1 104 ? -3.541 1.712 -1.681 1.00 93.00 104 VAL A CA 1
ATOM 777 C C . VAL A 1 104 ? -4.906 2.283 -2.053 1.00 93.00 104 VAL A C 1
ATOM 779 O O . VAL A 1 104 ? -5.084 3.495 -2.035 1.00 93.00 104 VAL A O 1
ATOM 782 N N . ARG A 1 105 ? -5.877 1.444 -2.438 1.00 88.25 105 ARG A N 1
ATOM 783 C CA . ARG A 1 105 ? -7.229 1.897 -2.853 1.00 88.25 105 ARG A CA 1
ATOM 784 C C . ARG A 1 105 ? -7.238 3.032 -3.905 1.00 88.25 105 ARG A C 1
ATOM 786 O O . ARG A 1 105 ? -8.181 3.811 -3.972 1.00 88.25 105 ARG A O 1
ATOM 793 N N . GLY A 1 106 ? -6.203 3.115 -4.743 1.00 83.50 106 GLY A N 1
ATOM 794 C CA . GLY A 1 106 ? -6.052 4.170 -5.755 1.00 83.50 106 GLY A CA 1
ATOM 795 C C . GLY A 1 106 ? -5.426 5.479 -5.253 1.00 83.50 106 GLY A C 1
ATOM 796 O O . GLY A 1 106 ? -5.191 6.368 -6.066 1.00 83.50 106 GLY A O 1
ATOM 797 N N . GLU A 1 107 ? -5.102 5.589 -3.965 1.00 89.19 107 GLU A N 1
ATOM 798 C CA . GLU A 1 107 ? -4.408 6.736 -3.374 1.00 89.19 107 GLU A CA 1
ATOM 799 C C . GLU A 1 107 ? -2.910 6.460 -3.238 1.00 89.19 107 GLU A C 1
ATOM 801 O O . GLU A 1 107 ? -2.509 5.401 -2.752 1.00 89.19 107 GLU A O 1
ATOM 806 N N . THR A 1 108 ? -2.070 7.414 -3.645 1.00 91.31 108 THR A N 1
ATOM 807 C CA . THR A 1 108 ? -0.615 7.309 -3.475 1.00 91.31 108 THR A CA 1
ATOM 808 C C . THR A 1 108 ? -0.225 7.620 -2.035 1.00 91.31 108 THR A C 1
ATOM 810 O O . THR A 1 108 ? -0.457 8.725 -1.546 1.00 91.31 108 THR A O 1
ATOM 813 N N . LEU A 1 109 ? 0.412 6.656 -1.372 1.00 89.81 109 LEU A N 1
ATOM 814 C CA . LEU A 1 109 ? 0.959 6.813 -0.029 1.00 89.81 109 LEU A CA 1
ATOM 815 C C . LEU A 1 109 ? 2.377 7.390 -0.056 1.00 89.81 109 LEU A C 1
ATOM 817 O O . LEU A 1 109 ? 2.701 8.216 0.796 1.00 89.81 109 LEU A O 1
ATOM 821 N N . VAL A 1 110 ? 3.200 6.965 -1.022 1.00 90.06 110 VAL A N 1
ATOM 822 C CA . VAL A 1 110 ? 4.623 7.330 -1.148 1.00 90.06 110 VAL A CA 1
ATOM 823 C C . VAL A 1 110 ? 4.986 7.542 -2.624 1.00 90.06 110 VAL A C 1
ATOM 825 O O . VAL A 1 110 ? 4.473 6.823 -3.487 1.00 90.06 110 VAL A O 1
ATOM 828 N N . TRP A 1 111 ? 5.867 8.514 -2.887 1.00 86.50 111 TRP A N 1
ATOM 829 C CA . TRP A 1 111 ? 6.467 8.845 -4.189 1.00 86.50 111 TRP A CA 1
ATOM 830 C C . TRP A 1 111 ? 7.984 8.629 -4.162 1.00 86.50 111 TRP A C 1
ATOM 832 O O . TRP A 1 111 ? 8.586 8.903 -3.101 1.00 86.50 111 TRP A O 1
#

Organism: Rhodococcus jostii (NCBI:txid132919)

Foldseek 3Di:
DLVVVLVCLLPPVLPPDDPPDDDPDSLSNPADPQWDWDWDAPDQAETEIEIPRHDQVQQWDQDPNDTDGDPSVLVNQVVSVVSVVVVQDDDVPDDRRHDYFYDYPRHTSGD

pLDDT: mean 76.77, std 15.09, range [42.72, 93.94]

Secondary structure (DSSP, 8-state):
-HHHHHHHHHHHS-PPPPTTS-----TTTSS-TT-EEEEE--STTEEEEEEE---HHHHEEEETTEEEE-HHHHHHHHHHHHHHHHTS--BTTB--SSEEEEEETTEEEE-

Radius of gyration: 15.3 Å; chains: 1; bounding box: 41×29×44 Å